Protein AF-A0A419IZ22-F1 (afdb_monomer_lite)

Radius of gyration: 56.6 Å; chains: 1; bounding box: 115×15×149 Å

Foldseek 3Di:
DDQALVNLLPDDDDDDDPDDDPVVSNVVSNVVSVVSVVVVVVVVVVVVVVVVVVVVVVVVVVVVVVVVVVVVVVVVVVVVVVVVVVVVVVVVVVVVVVVVVVVVVVVVVVVVVVVVVVVVVVVVVVVVVVVVVVVVVVVVVVD

Sequence (143 aa):
MRIAPLDIQQKKFPKRFKGYDPEDVRIFLEIVSGEVEELRRENAALKEEARATGDQLKEFDGLEVALRDTVIKAQEFVETYRANVHRSAELLQKEAEARAEEMLKGLQHKVVEIHREITELKGIRKHFKDEMTSLIESSLEKV

Secondary structure (DSSP, 8-state):
----HHHHHT------TTPPPHHHHHHHHHHHHHHHHHHHHHHHHHHHHHHHHHHHHHHHHHHHHHHHHHHHHHHHHHHHHHHHHHHHHHHHHHHHHHHHHHHHHHHHHHHHHHHHHHHHHHHHHHHHHHHHHHHHHHHHTT-

pLDDT: mean 93.5, std 8.19, range [46.16, 98.31]

Structure (mmCIF, N/CA/C/O backbone):
data_AF-A0A419IZ22-F1
#
_entry.id   AF-A0A419IZ22-F1
#
loop_
_atom_site.group_PDB
_atom_site.id
_atom_site.type_symbol
_atom_site.label_atom_id
_atom_site.label_alt_id
_atom_site.label_comp_id
_atom_site.label_asym_id
_atom_site.label_entity_id
_atom_site.label_seq_id
_atom_site.pdbx_PDB_ins_code
_atom_site.Cartn_x
_atom_site.Cartn_y
_atom_site.Cartn_z
_atom_site.occupancy
_atom_site.B_iso_or_equiv
_atom_site.auth_seq_id
_atom_site.auth_comp_id
_atom_site.auth_asym_id
_atom_site.auth_atom_id
_atom_site.pdbx_PDB_model_num
ATOM 1 N N . MET A 1 1 ? 35.721 3.255 -39.845 1.00 46.97 1 MET A N 1
ATOM 2 C CA . MET A 1 1 ? 35.686 4.206 -40.980 1.00 46.97 1 MET A CA 1
ATOM 3 C C . MET A 1 1 ? 34.289 4.180 -41.574 1.00 46.97 1 MET A C 1
ATOM 5 O O . MET A 1 1 ? 33.844 3.102 -41.937 1.00 46.97 1 MET A O 1
ATOM 9 N N . ARG A 1 2 ? 33.569 5.308 -41.611 1.00 64.62 2 ARG A N 1
ATOM 10 C CA . ARG A 1 2 ? 32.269 5.389 -42.295 1.00 64.62 2 ARG A CA 1
ATOM 11 C C . ARG A 1 2 ? 32.518 5.959 -43.683 1.00 64.62 2 ARG A C 1
ATOM 13 O O . ARG A 1 2 ? 32.739 7.154 -43.798 1.00 64.62 2 ARG A O 1
ATOM 20 N N . ILE A 1 3 ? 32.532 5.096 -44.688 1.00 79.19 3 ILE A N 1
ATOM 21 C CA . ILE A 1 3 ? 32.509 5.522 -46.086 1.00 79.19 3 ILE A CA 1
ATOM 22 C C . ILE A 1 3 ? 31.058 5.920 -46.380 1.00 79.19 3 ILE A C 1
ATOM 24 O O . ILE A 1 3 ? 30.139 5.150 -46.081 1.00 79.19 3 ILE A O 1
ATOM 28 N N . ALA A 1 4 ? 30.823 7.143 -46.846 1.00 86.69 4 ALA A N 1
ATOM 29 C CA . ALA A 1 4 ? 29.502 7.544 -47.308 1.00 86.69 4 ALA A CA 1
ATOM 30 C C . ALA A 1 4 ? 29.232 6.932 -48.693 1.00 86.69 4 ALA A C 1
ATOM 32 O O . ALA A 1 4 ? 30.169 6.772 -49.474 1.00 86.69 4 ALA A O 1
ATOM 33 N N . PRO A 1 5 ? 27.973 6.641 -49.049 1.00 89.12 5 PRO A N 1
ATOM 34 C CA . PRO A 1 5 ? 27.606 6.224 -50.406 1.00 89.12 5 PRO A CA 1
ATOM 35 C C . PRO A 1 5 ? 28.178 7.140 -51.495 1.00 89.12 5 PRO A C 1
ATOM 37 O O . PRO A 1 5 ? 28.676 6.665 -52.519 1.00 89.12 5 PRO A O 1
ATOM 40 N N . LEU A 1 6 ? 28.221 8.446 -51.223 1.00 87.62 6 LEU A N 1
ATOM 41 C CA . LEU A 1 6 ? 28.839 9.439 -52.099 1.00 87.62 6 LEU A CA 1
ATOM 42 C C . LEU A 1 6 ? 30.358 9.241 -52.258 1.00 87.62 6 LEU A C 1
ATOM 44 O O . LEU A 1 6 ? 30.886 9.391 -53.358 1.00 87.62 6 LEU A O 1
ATOM 48 N N . ASP A 1 7 ? 31.057 8.846 -51.192 1.00 89.69 7 ASP A N 1
ATOM 49 C CA . ASP A 1 7 ? 32.496 8.556 -51.234 1.00 89.69 7 ASP A CA 1
ATOM 50 C C . ASP A 1 7 ? 32.795 7.305 -52.080 1.00 89.69 7 ASP A C 1
ATOM 52 O O . ASP A 1 7 ? 33.865 7.212 -52.685 1.00 89.69 7 ASP A O 1
ATOM 56 N N . ILE A 1 8 ? 31.857 6.347 -52.130 1.00 89.62 8 ILE A N 1
ATOM 57 C CA . ILE A 1 8 ? 31.947 5.136 -52.964 1.00 89.62 8 ILE A CA 1
ATOM 58 C C . ILE A 1 8 ? 31.802 5.514 -54.440 1.00 89.62 8 ILE A C 1
ATOM 60 O O . ILE A 1 8 ? 32.649 5.137 -55.248 1.00 89.62 8 ILE A O 1
ATOM 64 N N . GLN A 1 9 ? 30.795 6.325 -54.781 1.00 86.56 9 GLN A N 1
ATOM 65 C CA . GLN A 1 9 ? 30.564 6.783 -56.157 1.00 86.56 9 GLN A CA 1
ATOM 66 C C . GLN A 1 9 ? 31.700 7.663 -56.689 1.00 86.56 9 GLN A C 1
ATOM 68 O O . GLN A 1 9 ? 32.088 7.557 -57.850 1.00 86.56 9 GLN A O 1
ATOM 73 N N . GLN A 1 10 ? 32.268 8.528 -55.847 1.00 87.81 10 GLN A N 1
ATOM 74 C CA . GLN A 1 10 ? 33.341 9.442 -56.252 1.00 87.81 10 GLN A CA 1
ATOM 75 C C . GLN A 1 10 ? 34.735 8.796 -56.224 1.00 87.81 10 GLN A C 1
ATOM 77 O O . GLN A 1 10 ? 35.738 9.456 -56.533 1.00 87.81 10 GLN A O 1
ATOM 82 N N . LYS A 1 11 ? 34.839 7.510 -55.861 1.00 89.19 11 LYS A N 1
ATOM 83 C CA . LYS A 1 11 ? 36.124 6.829 -55.718 1.00 89.19 11 LYS A CA 1
ATOM 84 C C . LYS A 1 11 ? 36.817 6.669 -57.071 1.00 89.19 11 LYS A C 1
ATOM 86 O O . LYS A 1 11 ? 36.395 5.906 -57.933 1.00 89.19 11 LYS A O 1
ATOM 91 N N . LYS A 1 12 ? 37.960 7.340 -57.229 1.00 86.88 12 LYS A N 1
ATOM 92 C CA . LYS A 1 12 ? 38.838 7.180 -58.397 1.00 86.88 12 LYS A CA 1
ATOM 93 C C . LYS A 1 12 ? 39.908 6.127 -58.134 1.00 86.88 12 LYS A C 1
ATOM 95 O O . LYS A 1 12 ? 40.590 6.169 -57.107 1.00 86.88 12 LYS A O 1
ATOM 100 N N . PHE A 1 13 ? 40.090 5.225 -59.095 1.00 89.19 13 PHE A N 1
ATOM 101 C CA . PHE A 1 13 ? 41.134 4.204 -59.073 1.00 89.19 13 PHE A CA 1
ATOM 102 C C . PHE A 1 13 ? 42.242 4.539 -60.085 1.00 89.19 13 PHE A C 1
ATOM 104 O O . PHE A 1 13 ? 41.943 4.977 -61.200 1.00 89.19 13 PHE A O 1
ATOM 111 N N . PRO A 1 14 ? 43.527 4.360 -59.729 1.00 86.94 14 PRO A N 1
ATOM 112 C CA . PRO A 1 14 ? 44.627 4.564 -60.663 1.00 86.94 14 PRO A CA 1
ATOM 113 C C . PRO A 1 14 ? 44.611 3.488 -61.757 1.00 86.94 14 PRO A C 1
ATOM 115 O O . PRO A 1 14 ? 44.451 2.302 -61.470 1.00 86.94 14 PRO A O 1
ATO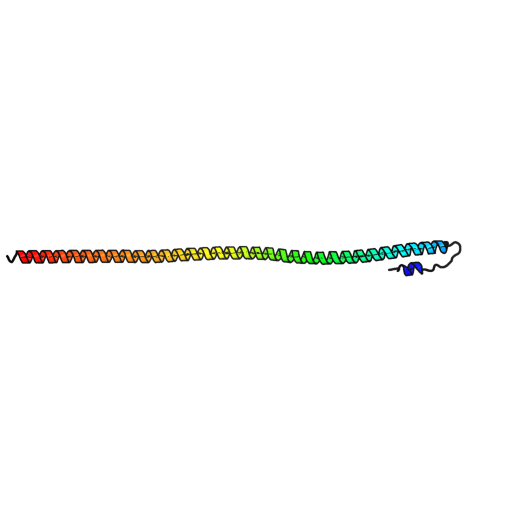M 118 N N . LYS A 1 15 ? 44.830 3.890 -63.013 1.00 85.69 15 LYS A N 1
ATOM 119 C CA . LYS A 1 15 ? 44.925 2.951 -64.140 1.00 85.69 15 LYS A CA 1
ATOM 120 C C . LYS A 1 15 ? 46.263 2.206 -64.097 1.00 85.69 15 LYS A C 1
ATOM 122 O O . LYS A 1 15 ? 47.310 2.822 -63.905 1.00 85.69 15 LYS A O 1
ATOM 127 N N . ARG A 1 16 ? 46.240 0.886 -64.293 1.00 88.12 16 ARG A N 1
ATOM 128 C CA . ARG A 1 16 ? 47.432 0.027 -64.411 1.00 88.12 16 ARG A CA 1
ATOM 129 C C . ARG A 1 16 ? 47.268 -0.932 -65.590 1.00 88.12 16 ARG A C 1
ATOM 131 O O . ARG A 1 16 ? 46.147 -1.280 -65.950 1.00 88.12 16 ARG A O 1
ATOM 138 N N . PHE A 1 17 ? 48.383 -1.341 -66.196 1.00 85.06 17 PHE A N 1
ATOM 139 C CA . PHE A 1 17 ? 48.383 -2.323 -67.285 1.00 85.06 17 PHE A CA 1
ATOM 140 C C . PHE A 1 17 ? 47.797 -3.658 -66.784 1.00 85.06 17 PHE A C 1
ATOM 142 O O . PHE A 1 17 ? 48.222 -4.137 -65.735 1.00 85.06 17 PHE A O 1
ATOM 149 N N . LYS A 1 18 ? 46.826 -4.231 -67.517 1.00 84.06 18 LYS A N 1
ATOM 150 C CA . LYS A 1 18 ? 45.992 -5.391 -67.112 1.00 84.06 18 LYS A CA 1
ATOM 151 C C . LYS A 1 18 ? 45.092 -5.167 -65.872 1.00 84.06 18 LYS A C 1
ATOM 153 O O . LYS A 1 18 ? 44.998 -6.041 -65.016 1.00 84.06 18 LYS A O 1
ATOM 158 N N . GLY A 1 19 ? 44.449 -4.003 -65.751 1.00 86.88 19 GLY A N 1
ATOM 159 C CA . GLY A 1 19 ? 43.414 -3.741 -64.734 1.00 86.88 19 GLY A CA 1
ATOM 160 C C . GLY A 1 19 ? 41.996 -4.151 -65.164 1.00 86.88 19 GLY A C 1
ATOM 161 O O . GLY A 1 19 ? 41.783 -4.503 -66.321 1.00 86.88 19 GLY A O 1
ATOM 162 N N . TYR A 1 20 ? 41.040 -4.075 -64.231 1.00 89.94 20 TYR A N 1
ATOM 163 C CA . TYR A 1 20 ? 39.605 -4.234 -64.511 1.00 89.94 20 TYR A CA 1
ATOM 164 C C . TYR A 1 20 ? 39.074 -3.125 -65.430 1.00 89.94 20 TYR A C 1
ATOM 166 O O . TYR A 1 20 ? 39.633 -2.022 -65.448 1.00 89.94 20 TYR A O 1
ATOM 174 N N . ASP A 1 21 ? 37.993 -3.414 -66.159 1.00 90.56 21 ASP A N 1
ATOM 175 C CA . ASP A 1 21 ? 37.314 -2.427 -66.999 1.00 90.56 21 ASP A CA 1
ATOM 176 C C . ASP A 1 21 ? 36.774 -1.271 -66.128 1.00 90.56 21 ASP A C 1
ATOM 178 O O . ASP A 1 21 ? 36.026 -1.515 -65.176 1.00 90.56 21 ASP A O 1
ATOM 182 N N . PRO A 1 22 ? 37.163 -0.010 -66.397 1.00 88.88 22 PRO A N 1
ATOM 183 C CA . PRO A 1 22 ? 36.661 1.144 -65.658 1.00 88.88 22 PRO A CA 1
ATOM 184 C C . PRO A 1 22 ? 35.134 1.305 -65.674 1.00 88.88 22 PRO A C 1
ATOM 186 O O . PRO A 1 22 ? 34.601 1.869 -64.719 1.00 88.88 22 PRO A O 1
ATOM 189 N N . GLU A 1 23 ? 34.444 0.853 -66.727 1.00 89.81 23 GLU A N 1
ATOM 190 C CA . GLU A 1 23 ? 32.980 0.909 -66.822 1.00 89.81 23 GLU A CA 1
ATOM 191 C C . GLU A 1 23 ? 32.326 -0.077 -65.854 1.00 89.81 23 GLU A C 1
ATOM 193 O O . GLU A 1 23 ? 31.516 0.322 -65.019 1.00 89.81 23 GLU A O 1
ATOM 198 N N . ASP A 1 24 ? 32.751 -1.341 -65.893 1.00 91.94 24 ASP A N 1
ATOM 199 C CA . ASP A 1 24 ? 32.226 -2.390 -65.014 1.00 91.94 24 ASP A CA 1
ATOM 200 C C . ASP A 1 24 ? 32.463 -2.046 -63.538 1.00 91.94 24 ASP A C 1
ATOM 202 O O . ASP A 1 24 ? 31.587 -2.223 -62.688 1.00 91.94 24 ASP A O 1
ATOM 206 N N . VAL A 1 25 ? 33.639 -1.486 -63.226 1.00 92.69 25 VAL A N 1
ATOM 207 C CA . VAL A 1 25 ? 33.957 -1.004 -61.876 1.00 92.69 25 VAL A CA 1
ATOM 208 C C . VAL A 1 25 ? 33.024 0.138 -61.468 1.00 92.69 25 VAL A C 1
ATOM 210 O O . VAL A 1 25 ? 32.575 0.161 -60.325 1.00 92.69 25 VAL A O 1
ATOM 213 N N . ARG A 1 26 ? 32.703 1.076 -62.367 1.00 90.19 26 ARG A N 1
ATOM 214 C CA . ARG A 1 26 ? 31.780 2.181 -62.069 1.00 90.19 26 ARG A CA 1
ATOM 215 C C . ARG A 1 26 ? 30.363 1.682 -61.790 1.00 90.19 26 ARG A C 1
ATOM 217 O O . ARG A 1 26 ? 29.795 2.083 -60.778 1.00 90.19 26 ARG A O 1
ATOM 224 N N . ILE A 1 27 ? 29.836 0.779 -62.617 1.00 93.88 27 ILE A N 1
ATOM 225 C CA . ILE A 1 27 ? 28.511 0.170 -62.413 1.00 93.88 27 ILE A CA 1
ATOM 226 C C . ILE A 1 27 ? 28.462 -0.550 -61.058 1.00 93.88 27 ILE A C 1
ATOM 228 O O . ILE A 1 27 ? 27.517 -0.383 -60.288 1.00 93.88 27 ILE A O 1
ATOM 232 N N . PHE A 1 28 ? 29.513 -1.300 -60.714 1.00 94.12 28 PHE A N 1
ATOM 233 C CA . PHE A 1 28 ? 29.595 -1.968 -59.417 1.00 94.12 28 PHE A CA 1
ATOM 234 C C . PHE A 1 28 ? 29.616 -0.976 -58.242 1.00 94.12 28 PHE A C 1
ATOM 236 O O . PHE A 1 28 ? 28.934 -1.198 -57.244 1.00 94.12 28 PHE A O 1
ATOM 243 N N . LEU A 1 29 ? 30.349 0.140 -58.348 1.00 93.56 29 LEU A N 1
ATOM 244 C CA . LEU A 1 29 ? 30.368 1.180 -57.310 1.00 93.56 29 LEU A CA 1
ATOM 245 C C . LEU A 1 29 ? 29.007 1.864 -57.134 1.00 93.56 29 LEU A C 1
ATOM 247 O O . LEU A 1 29 ? 28.672 2.229 -56.009 1.00 93.56 29 LEU A O 1
ATOM 251 N N . GLU A 1 30 ? 28.224 2.033 -58.202 1.00 93.19 30 GLU A N 1
ATOM 252 C CA . GLU A 1 30 ? 26.857 2.562 -58.118 1.00 93.19 30 GLU A CA 1
ATOM 253 C C . GLU A 1 30 ? 25.934 1.613 -57.348 1.00 93.19 30 GLU A C 1
ATOM 255 O O . GLU A 1 30 ? 25.262 2.052 -56.414 1.00 93.19 30 GLU A O 1
ATOM 260 N N . ILE A 1 31 ? 25.971 0.314 -57.666 1.00 94.88 31 ILE A N 1
ATOM 261 C CA . ILE A 1 31 ? 25.195 -0.717 -56.958 1.00 94.88 31 ILE A CA 1
ATOM 262 C C . ILE A 1 31 ? 25.588 -0.752 -55.477 1.00 94.88 31 ILE A C 1
ATOM 264 O O . ILE A 1 31 ? 24.737 -0.632 -54.601 1.00 94.88 31 ILE A O 1
ATOM 268 N N . VAL A 1 32 ? 26.889 -0.848 -55.184 1.00 94.69 32 VAL A N 1
ATOM 269 C CA . VAL A 1 32 ? 27.401 -0.904 -53.805 1.00 94.69 32 VAL A CA 1
ATOM 270 C C . VAL A 1 32 ? 27.057 0.368 -53.030 1.00 94.69 32 VAL A C 1
ATOM 272 O O . VAL A 1 32 ? 26.754 0.303 -51.843 1.00 94.69 32 VAL A O 1
ATOM 275 N N . SER A 1 33 ? 27.095 1.534 -53.677 1.00 93.88 33 SER A N 1
ATOM 276 C CA . SER A 1 33 ? 26.680 2.795 -53.062 1.00 93.88 33 SER A CA 1
ATOM 277 C C . SER A 1 33 ? 25.200 2.776 -52.670 1.00 93.88 33 SER A C 1
ATOM 279 O O . SER A 1 33 ? 24.879 3.147 -51.540 1.00 93.88 33 SER A O 1
ATOM 281 N N . GLY A 1 34 ? 24.325 2.280 -53.553 1.00 94.62 34 GLY A N 1
ATOM 282 C CA . GLY A 1 34 ? 22.898 2.101 -53.272 1.00 94.62 34 GLY A CA 1
ATOM 283 C C . GLY A 1 34 ? 22.644 1.170 -52.085 1.00 94.62 34 GLY A C 1
ATOM 284 O O . GLY A 1 34 ? 21.957 1.555 -51.143 1.00 94.62 34 GLY A O 1
ATOM 285 N N . GLU A 1 35 ? 23.286 0.001 -52.072 1.00 95.12 35 GLU A N 1
ATOM 286 C CA . GLU A 1 35 ? 23.185 -0.960 -50.963 1.00 95.12 35 GLU A CA 1
ATOM 287 C C . GLU A 1 35 ? 23.663 -0.360 -49.631 1.00 95.12 35 GLU A C 1
ATOM 289 O O . GLU A 1 35 ? 23.051 -0.559 -48.583 1.00 95.12 35 GLU A O 1
ATOM 294 N N . VAL A 1 36 ? 24.750 0.422 -49.646 1.00 94.50 36 VAL A N 1
ATOM 295 C CA . VAL A 1 36 ? 25.252 1.084 -48.432 1.00 94.50 36 VAL A CA 1
ATOM 296 C C . VAL A 1 36 ? 24.303 2.186 -47.955 1.00 94.50 36 VAL A C 1
ATOM 298 O O . VAL A 1 36 ? 24.199 2.392 -46.745 1.00 94.50 36 VAL A O 1
ATOM 301 N N . GLU A 1 37 ? 23.615 2.898 -48.848 1.00 93.62 37 GLU A N 1
ATOM 302 C CA . GLU A 1 37 ? 22.603 3.889 -48.457 1.00 93.62 37 GLU A CA 1
ATOM 303 C C . GLU A 1 37 ? 21.388 3.218 -47.801 1.00 93.62 37 GLU A C 1
ATOM 305 O O . GLU A 1 37 ? 20.992 3.630 -46.707 1.00 93.62 37 GLU A O 1
ATOM 310 N N . GLU A 1 38 ? 20.858 2.146 -48.395 1.00 95.50 38 GLU A N 1
ATOM 311 C CA . GLU A 1 38 ? 19.746 1.377 -47.818 1.00 95.50 38 GLU A CA 1
ATOM 312 C C . GLU A 1 38 ? 20.118 0.793 -46.448 1.00 95.50 38 GLU A C 1
ATOM 314 O O . GLU A 1 38 ? 19.441 1.066 -45.455 1.00 95.50 38 GLU A O 1
ATOM 319 N N . LEU A 1 39 ? 21.276 0.132 -46.326 1.00 95.25 39 LEU A N 1
ATOM 320 C CA . LEU A 1 39 ? 21.759 -0.384 -45.038 1.00 95.25 39 LEU A CA 1
ATOM 321 C C . LEU A 1 39 ? 21.905 0.714 -43.978 1.00 95.25 39 LEU A C 1
ATOM 323 O O . LEU A 1 39 ? 21.682 0.482 -42.787 1.00 95.25 39 LEU A O 1
ATOM 327 N N . ARG A 1 40 ? 22.306 1.927 -44.374 1.00 93.25 40 ARG A N 1
ATOM 328 C CA . ARG A 1 40 ? 22.409 3.058 -43.442 1.00 93.25 40 ARG A CA 1
ATOM 329 C C . ARG A 1 40 ? 21.041 3.562 -43.007 1.00 93.25 40 ARG A C 1
ATOM 331 O O . ARG A 1 40 ? 20.901 3.905 -41.831 1.00 93.25 40 ARG A O 1
ATOM 338 N N . ARG A 1 41 ? 20.065 3.600 -43.914 1.00 94.88 41 ARG A N 1
ATOM 339 C CA . ARG A 1 41 ? 18.678 3.962 -43.609 1.00 94.88 41 ARG A CA 1
ATOM 340 C C . ARG A 1 41 ? 18.048 2.948 -42.660 1.00 94.88 41 ARG A C 1
ATOM 342 O O . ARG A 1 41 ? 17.537 3.350 -41.618 1.00 94.88 41 ARG A O 1
ATOM 349 N N . GLU A 1 42 ? 18.166 1.657 -42.954 1.00 96.88 42 GLU A N 1
ATOM 350 C CA . GLU A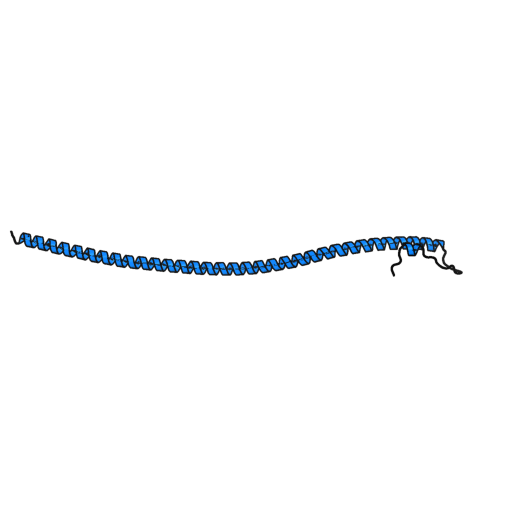 1 42 ? 17.690 0.583 -42.077 1.00 96.88 42 GLU A CA 1
ATOM 351 C C . GLU A 1 42 ? 18.360 0.643 -40.702 1.00 96.88 42 GLU A C 1
ATOM 353 O O . GLU A 1 42 ? 17.692 0.585 -39.673 1.00 96.88 42 GLU A O 1
ATOM 358 N N . ASN A 1 43 ? 19.681 0.847 -40.649 1.00 96.12 43 ASN A N 1
ATOM 359 C CA . ASN A 1 43 ? 20.393 0.958 -39.378 1.00 96.12 43 ASN A CA 1
ATOM 360 C C . ASN A 1 43 ? 19.938 2.165 -38.547 1.00 96.12 43 ASN A C 1
ATOM 362 O O . ASN A 1 43 ? 19.930 2.089 -37.318 1.00 96.12 43 ASN A O 1
ATOM 366 N N . ALA A 1 44 ? 19.599 3.282 -39.196 1.00 95.94 44 ALA A N 1
ATOM 367 C CA . ALA A 1 44 ? 19.050 4.449 -38.517 1.00 95.94 44 ALA A CA 1
ATOM 368 C C . ALA A 1 44 ? 17.649 4.155 -37.962 1.00 95.94 44 ALA A C 1
ATOM 370 O O . ALA A 1 44 ? 17.416 4.417 -36.783 1.00 95.94 44 ALA A O 1
ATOM 371 N N . ALA A 1 45 ? 16.773 3.541 -38.762 1.00 97.31 45 ALA A N 1
ATOM 372 C CA . ALA A 1 45 ? 15.429 3.147 -38.340 1.00 97.31 45 ALA A CA 1
ATOM 373 C C . ALA A 1 45 ? 15.464 2.164 -37.157 1.00 97.31 45 ALA A C 1
ATOM 375 O O . ALA A 1 45 ? 14.850 2.421 -36.125 1.00 97.31 45 ALA A O 1
ATOM 376 N N . LEU A 1 46 ? 16.276 1.105 -37.246 1.00 97.62 46 LEU A N 1
ATOM 377 C CA . LEU A 1 46 ? 16.448 0.120 -36.171 1.00 97.62 46 LEU A CA 1
ATOM 378 C C . LEU A 1 46 ? 17.003 0.743 -34.885 1.00 97.62 46 LEU A C 1
ATOM 380 O O . LEU A 1 46 ? 16.661 0.318 -33.785 1.00 97.62 46 LEU A O 1
ATOM 384 N N . LYS A 1 47 ? 17.874 1.753 -34.994 1.00 97.56 47 LYS A N 1
ATOM 385 C CA . LYS A 1 47 ? 18.391 2.474 -33.821 1.00 97.56 47 LYS A CA 1
ATOM 386 C C . LYS A 1 47 ? 17.339 3.347 -33.159 1.00 97.56 47 LYS A C 1
ATOM 388 O O . LYS A 1 47 ? 17.349 3.445 -31.933 1.00 97.56 47 LYS A O 1
ATOM 393 N N . GLU A 1 48 ? 16.479 3.995 -33.939 1.00 97.88 48 GLU A N 1
ATOM 394 C CA . GLU A 1 48 ? 15.357 4.751 -33.385 1.00 97.88 48 GLU A CA 1
ATOM 395 C C . GLU A 1 48 ? 14.355 3.827 -32.699 1.00 97.88 48 GLU A C 1
ATOM 397 O O . GLU A 1 48 ? 13.975 4.097 -31.562 1.00 97.88 48 GLU A O 1
ATOM 402 N N . GLU A 1 49 ? 14.009 2.702 -33.325 1.00 97.75 49 GLU A N 1
ATOM 403 C CA . GLU A 1 49 ? 13.126 1.695 -32.734 1.00 97.75 49 GLU A CA 1
ATOM 404 C C . GLU A 1 49 ? 13.713 1.131 -31.435 1.00 97.75 49 GLU A C 1
ATOM 406 O O . GLU A 1 49 ? 13.063 1.178 -30.394 1.00 97.75 49 GLU A O 1
ATOM 411 N N . ALA A 1 50 ? 14.981 0.706 -31.447 1.00 98.00 50 ALA A N 1
ATOM 412 C CA . ALA A 1 50 ? 15.651 0.197 -30.252 1.00 98.00 50 ALA A CA 1
ATOM 413 C C . ALA A 1 50 ? 15.685 1.229 -29.115 1.00 98.00 50 ALA A C 1
ATOM 415 O O . ALA A 1 50 ? 15.555 0.873 -27.942 1.00 98.00 50 ALA A O 1
ATOM 416 N N . ARG A 1 51 ? 15.846 2.516 -29.449 1.00 98.00 51 ARG A N 1
ATOM 417 C CA . ARG A 1 51 ? 15.778 3.597 -28.466 1.00 98.00 51 ARG A CA 1
ATOM 418 C C . ARG A 1 51 ? 14.363 3.753 -27.911 1.00 98.00 51 ARG A C 1
ATOM 420 O O . ARG A 1 51 ? 14.217 3.809 -26.695 1.00 98.00 51 ARG A O 1
ATOM 427 N N . ALA A 1 52 ? 13.348 3.782 -28.771 1.00 97.50 52 ALA A N 1
ATOM 428 C CA . ALA A 1 52 ? 11.952 3.910 -28.363 1.00 97.50 52 ALA A CA 1
ATOM 429 C C . ALA A 1 52 ? 11.517 2.746 -27.458 1.00 97.50 52 ALA A C 1
ATOM 431 O O . ALA A 1 52 ? 10.980 2.976 -26.377 1.00 97.50 52 ALA A O 1
ATOM 432 N N . THR A 1 53 ? 11.829 1.505 -27.841 1.00 97.00 53 THR A N 1
ATOM 433 C CA . THR A 1 53 ? 11.564 0.320 -27.014 1.00 97.00 53 THR A CA 1
ATOM 434 C C . THR A 1 53 ? 12.338 0.368 -25.698 1.00 97.00 53 THR A C 1
ATOM 436 O O . THR A 1 53 ? 11.792 0.032 -24.651 1.00 97.00 53 THR A O 1
ATOM 439 N N . GLY A 1 54 ? 13.596 0.819 -25.720 1.00 97.75 54 GLY A N 1
ATOM 440 C CA . GLY A 1 54 ? 14.400 0.981 -24.508 1.00 97.75 54 GLY A CA 1
ATOM 441 C C . GLY A 1 54 ? 13.831 2.019 -23.536 1.00 97.75 54 GLY A C 1
ATOM 442 O O . GLY A 1 54 ? 13.901 1.821 -22.324 1.00 97.75 54 GLY A O 1
ATOM 443 N N . ASP A 1 55 ? 13.250 3.103 -24.046 1.00 97.50 55 ASP A N 1
ATOM 444 C CA . ASP A 1 55 ? 12.603 4.124 -23.220 1.00 97.50 55 ASP A CA 1
ATOM 445 C C . ASP A 1 55 ? 11.266 3.618 -22.644 1.00 97.50 55 ASP A C 1
ATOM 447 O O . ASP A 1 55 ? 11.008 3.823 -21.458 1.00 97.50 55 ASP A O 1
ATOM 451 N N . GLN A 1 56 ? 10.478 2.856 -23.414 1.00 97.31 56 GLN A N 1
ATOM 452 C CA . GLN A 1 56 ? 9.277 2.174 -22.905 1.00 97.31 56 GLN A CA 1
ATOM 453 C C . GLN A 1 56 ? 9.605 1.161 -21.803 1.00 97.31 56 GLN 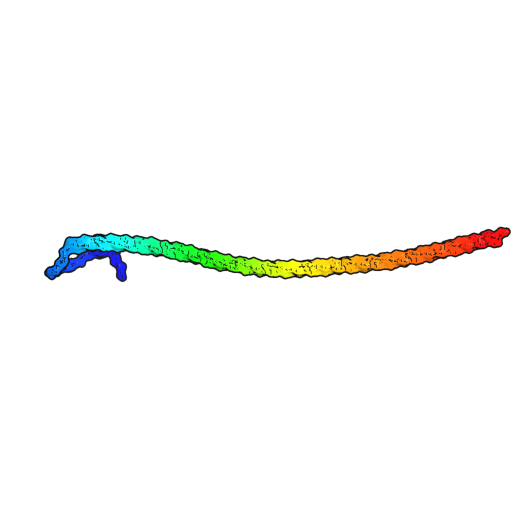A C 1
ATOM 455 O O . GLN A 1 56 ? 8.898 1.082 -20.802 1.00 97.31 56 GLN A O 1
ATOM 460 N N . LEU A 1 57 ? 10.690 0.395 -21.956 1.00 97.44 57 LEU A N 1
ATOM 461 C CA . LEU A 1 57 ? 11.090 -0.598 -20.959 1.00 97.44 57 LEU A CA 1
ATOM 462 C C . LEU A 1 57 ? 11.409 0.060 -19.609 1.00 97.44 57 LEU A C 1
ATOM 464 O O . LEU A 1 57 ? 10.967 -0.417 -18.572 1.00 97.44 57 LEU A O 1
ATOM 468 N N . LYS A 1 58 ? 12.093 1.211 -19.627 1.00 97.00 58 LYS A N 1
ATOM 469 C CA . LYS A 1 58 ? 12.370 1.992 -18.410 1.00 97.00 58 LYS A CA 1
ATOM 470 C C . LYS A 1 58 ? 11.103 2.523 -17.746 1.00 97.00 58 LYS A C 1
ATOM 472 O O . LYS A 1 58 ? 11.057 2.626 -16.523 1.00 97.00 58 LYS A O 1
ATOM 477 N N . GLU A 1 59 ? 10.097 2.898 -18.534 1.00 97.00 59 GLU A N 1
ATOM 478 C CA . GLU A 1 59 ? 8.796 3.307 -17.999 1.00 97.00 59 GLU A CA 1
ATOM 479 C C . GLU A 1 59 ? 8.113 2.134 -17.284 1.00 97.00 59 GLU A C 1
ATOM 481 O O . GLU A 1 59 ? 7.637 2.297 -16.159 1.00 97.00 59 GLU A O 1
ATOM 486 N N . PHE A 1 60 ? 8.140 0.939 -17.886 1.00 97.00 60 PHE A N 1
ATOM 487 C CA . PHE A 1 60 ? 7.624 -0.277 -17.256 1.00 97.00 60 PHE A CA 1
ATOM 488 C C . PHE A 1 60 ? 8.390 -0.657 -15.986 1.00 97.00 60 PHE A C 1
ATOM 490 O O . PHE A 1 60 ? 7.746 -0.960 -14.985 1.00 97.00 60 PHE A O 1
ATOM 497 N N . ASP A 1 61 ? 9.722 -0.565 -15.980 1.00 96.62 61 ASP A N 1
ATOM 498 C CA . ASP A 1 61 ? 10.533 -0.804 -14.779 1.00 96.62 61 ASP A CA 1
ATOM 499 C C . ASP A 1 61 ? 10.137 0.164 -13.647 1.00 96.62 61 ASP A C 1
ATOM 501 O O . ASP A 1 61 ? 9.980 -0.230 -12.489 1.00 96.62 61 ASP A O 1
ATOM 505 N N . GLY A 1 62 ? 9.919 1.444 -13.974 1.00 96.50 62 GLY A N 1
ATOM 506 C CA . GLY A 1 62 ? 9.446 2.444 -13.014 1.00 96.50 62 GLY A CA 1
ATOM 507 C C . GLY A 1 62 ? 8.048 2.133 -12.473 1.00 96.50 62 GLY A C 1
ATOM 508 O O . GLY A 1 62 ? 7.801 2.261 -11.269 1.00 96.50 62 GLY A O 1
ATOM 509 N N . LEU A 1 63 ? 7.142 1.685 -13.344 1.00 97.31 63 LEU A N 1
ATOM 510 C CA . LEU A 1 63 ? 5.797 1.263 -12.962 1.00 97.31 63 LEU A CA 1
ATOM 511 C C . LEU A 1 63 ? 5.826 0.018 -12.066 1.00 97.31 63 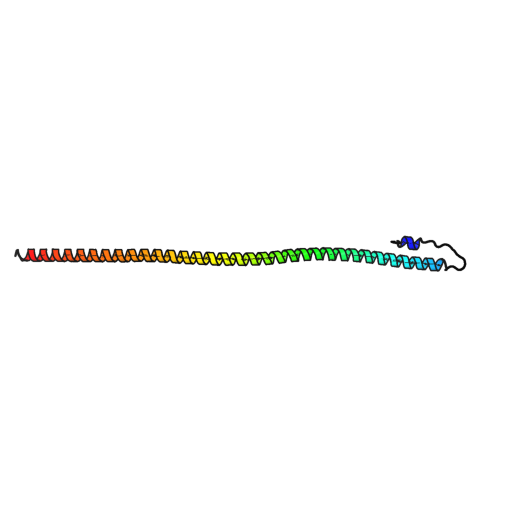LEU A C 1
ATOM 513 O O . LEU A 1 63 ? 5.079 -0.042 -11.089 1.00 97.31 63 LEU A O 1
ATOM 517 N N . GLU A 1 64 ? 6.694 -0.950 -12.357 1.00 97.19 64 GLU A N 1
ATOM 518 C CA . GLU A 1 64 ? 6.859 -2.161 -11.552 1.00 97.19 64 GLU A CA 1
ATOM 519 C C . GLU A 1 64 ? 7.318 -1.822 -10.129 1.00 97.19 64 GLU A C 1
ATOM 521 O O . GLU A 1 64 ? 6.734 -2.310 -9.156 1.00 97.19 64 GLU A O 1
ATOM 526 N N . VAL A 1 65 ? 8.304 -0.929 -9.990 1.00 97.38 65 VAL A N 1
ATOM 527 C CA . VAL A 1 65 ? 8.773 -0.452 -8.679 1.00 97.38 65 VAL A CA 1
ATOM 528 C C . VAL A 1 65 ? 7.643 0.237 -7.916 1.00 97.38 65 VAL A C 1
ATOM 530 O O . VAL A 1 65 ? 7.387 -0.098 -6.759 1.00 97.38 65 VAL A O 1
ATOM 533 N N . ALA A 1 66 ? 6.914 1.148 -8.565 1.00 96.94 66 ALA A N 1
ATOM 534 C CA . ALA A 1 66 ? 5.800 1.850 -7.932 1.00 96.94 66 ALA A CA 1
ATOM 535 C C . ALA A 1 66 ? 4.675 0.891 -7.496 1.00 96.94 66 ALA A C 1
ATOM 537 O O . ALA A 1 66 ? 4.090 1.053 -6.418 1.00 96.94 66 ALA A O 1
ATOM 538 N N . LEU A 1 67 ? 4.379 -0.128 -8.308 1.00 97.25 67 LEU A N 1
ATOM 539 C CA . LEU A 1 67 ? 3.379 -1.144 -7.994 1.00 97.25 67 LEU A CA 1
ATOM 540 C C . LEU A 1 67 ? 3.816 -1.992 -6.797 1.00 97.25 67 LEU A C 1
ATOM 542 O O . LEU A 1 67 ? 3.030 -2.195 -5.871 1.00 97.25 67 LEU A O 1
ATOM 546 N N . ARG A 1 68 ? 5.074 -2.440 -6.779 1.00 96.94 68 ARG A N 1
ATOM 547 C CA . ARG A 1 68 ? 5.647 -3.204 -5.667 1.00 96.94 68 ARG A CA 1
ATOM 548 C C . ARG A 1 68 ? 5.596 -2.415 -4.360 1.00 96.94 68 ARG A C 1
ATOM 550 O O . ARG A 1 68 ? 5.136 -2.950 -3.352 1.00 96.94 68 ARG A O 1
ATOM 557 N N . ASP A 1 69 ? 5.990 -1.146 -4.387 1.00 97.44 69 ASP A N 1
ATOM 558 C CA . ASP A 1 69 ? 5.918 -0.261 -3.220 1.00 97.44 69 ASP A CA 1
ATOM 559 C C . ASP A 1 69 ? 4.477 -0.075 -2.736 1.00 97.44 69 ASP A C 1
ATOM 561 O O . ASP A 1 69 ? 4.208 -0.069 -1.533 1.00 97.44 69 ASP A O 1
ATOM 565 N N . THR A 1 70 ? 3.529 0.048 -3.666 1.00 97.44 70 THR A N 1
ATOM 566 C CA . THR A 1 70 ? 2.104 0.177 -3.341 1.00 97.44 70 THR A CA 1
ATOM 567 C C . THR A 1 70 ? 1.567 -1.084 -2.668 1.00 97.44 70 THR A C 1
ATOM 569 O O . THR A 1 70 ? 0.840 -0.981 -1.681 1.00 97.44 70 THR A O 1
ATOM 572 N N . VAL A 1 71 ? 1.951 -2.271 -3.146 1.00 97.25 71 VAL A N 1
ATOM 573 C CA . VAL A 1 71 ? 1.561 -3.552 -2.533 1.00 97.25 71 VAL A CA 1
ATOM 574 C C . VAL A 1 71 ? 2.108 -3.670 -1.111 1.00 97.25 71 VAL A C 1
ATOM 576 O O . VAL A 1 71 ? 1.358 -4.037 -0.207 1.00 97.25 71 VAL A O 1
ATOM 579 N N . ILE A 1 72 ? 3.376 -3.316 -0.890 1.00 97.31 72 ILE A N 1
ATOM 580 C CA . ILE A 1 72 ? 3.993 -3.344 0.445 1.00 97.31 72 ILE A CA 1
ATOM 581 C C . ILE A 1 72 ? 3.256 -2.389 1.391 1.00 97.31 72 ILE A C 1
ATOM 583 O O . ILE A 1 72 ? 2.820 -2.797 2.465 1.00 97.31 72 ILE A O 1
ATOM 587 N N . LYS A 1 73 ? 3.018 -1.143 0.964 1.00 97.31 73 LYS A N 1
ATOM 588 C CA . LYS A 1 73 ? 2.267 -0.160 1.762 1.00 97.31 73 LYS A CA 1
ATOM 589 C C . LYS A 1 73 ? 0.843 -0.618 2.065 1.00 97.31 73 LYS A C 1
ATOM 591 O O . LYS A 1 73 ? 0.349 -0.394 3.166 1.00 97.31 73 LYS A O 1
ATOM 596 N N . ALA A 1 74 ? 0.173 -1.263 1.111 1.00 96.62 74 ALA A N 1
ATOM 597 C CA . ALA A 1 74 ? -1.154 -1.823 1.335 1.00 96.62 74 ALA A CA 1
ATOM 598 C C . ALA A 1 74 ? -1.127 -2.934 2.399 1.00 96.62 74 ALA A C 1
ATOM 600 O O . ALA A 1 74 ? -2.009 -2.972 3.254 1.00 96.62 74 ALA A O 1
ATOM 601 N N . GLN A 1 75 ? -0.109 -3.800 2.394 1.00 95.75 75 GLN A N 1
ATOM 602 C CA . GLN A 1 75 ? 0.069 -4.825 3.428 1.00 95.75 75 GLN A CA 1
ATOM 603 C C . GLN A 1 75 ? 0.329 -4.206 4.808 1.00 95.75 75 GLN A C 1
ATOM 605 O O . GLN A 1 75 ? -0.344 -4.569 5.771 1.00 95.75 75 GLN A O 1
ATOM 610 N N . GLU A 1 76 ? 1.229 -3.225 4.903 1.00 96.94 76 GLU A N 1
ATOM 611 C CA . GLU A 1 76 ? 1.499 -2.494 6.151 1.00 96.94 76 GLU A CA 1
ATOM 612 C C . GLU A 1 76 ? 0.247 -1.787 6.688 1.00 96.94 76 GLU A C 1
ATOM 614 O O . GLU A 1 76 ? -0.031 -1.810 7.893 1.00 96.94 76 GLU A O 1
ATOM 619 N N . PHE A 1 77 ? -0.544 -1.190 5.792 1.00 97.06 77 PHE A N 1
ATOM 620 C CA . PHE A 1 77 ? -1.812 -0.564 6.142 1.00 97.06 77 PHE A CA 1
ATOM 621 C C . PHE A 1 77 ? -2.812 -1.584 6.686 1.00 97.06 77 PHE A C 1
ATOM 623 O O . PHE A 1 77 ? -3.428 -1.329 7.719 1.00 97.06 77 PHE A O 1
ATOM 630 N N . VAL A 1 78 ? -2.957 -2.744 6.039 1.00 97.50 78 VAL A N 1
ATOM 631 C CA . VAL A 1 78 ? -3.856 -3.814 6.500 1.00 97.50 78 VAL A CA 1
ATOM 632 C C . VAL A 1 78 ? -3.450 -4.320 7.883 1.00 97.50 78 VAL A C 1
ATOM 634 O O . VAL A 1 78 ? -4.317 -4.476 8.743 1.00 97.50 78 VAL A O 1
ATOM 637 N N . GLU A 1 79 ? -2.158 -4.529 8.133 1.00 96.81 79 GLU A N 1
ATOM 638 C CA . GLU A 1 79 ? -1.670 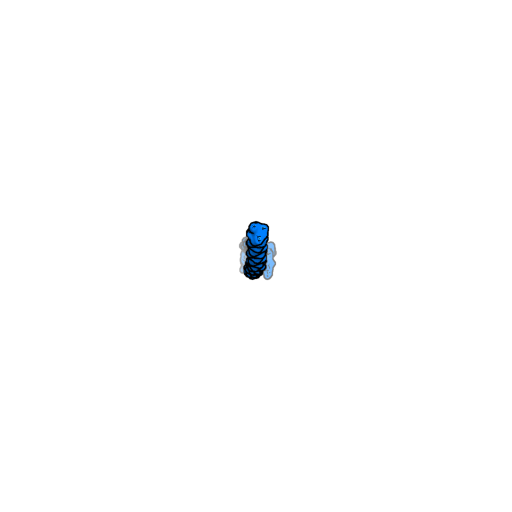-4.979 9.442 1.00 96.81 79 GLU A CA 1
ATOM 639 C C . GLU A 1 79 ? -1.893 -3.920 10.530 1.00 96.81 79 GLU A C 1
ATOM 641 O O . GLU A 1 79 ? -2.435 -4.218 11.597 1.00 96.81 79 GLU A O 1
ATOM 646 N N . THR A 1 80 ? -1.592 -2.652 10.237 1.00 97.00 80 THR A N 1
ATOM 647 C CA . THR A 1 80 ? -1.853 -1.537 11.162 1.00 97.00 80 THR A CA 1
ATOM 648 C C . THR A 1 80 ? -3.351 -1.379 11.436 1.00 97.00 80 THR A C 1
ATOM 650 O O . THR A 1 80 ? -3.770 -1.155 12.574 1.00 97.00 80 THR A O 1
ATOM 653 N N . TYR A 1 81 ? -4.182 -1.528 10.405 1.00 97.56 81 TYR A N 1
ATOM 654 C CA . TYR A 1 81 ? -5.633 -1.462 10.519 1.00 97.56 81 TYR A CA 1
ATOM 655 C C . TYR A 1 81 ? -6.178 -2.596 11.393 1.00 97.56 81 TYR A C 1
ATOM 657 O O . TYR A 1 81 ? -6.957 -2.333 12.308 1.00 97.56 81 TYR A O 1
ATOM 665 N N . ARG A 1 82 ? -5.722 -3.838 11.185 1.00 97.44 82 ARG A N 1
ATOM 666 C CA . ARG A 1 82 ? -6.086 -4.985 12.033 1.00 97.44 82 ARG A CA 1
ATOM 667 C C . ARG A 1 82 ? -5.696 -4.758 13.487 1.00 97.44 82 ARG A C 1
ATOM 669 O O . ARG A 1 82 ? -6.532 -4.950 14.367 1.00 97.44 82 ARG A O 1
ATOM 676 N N . ALA A 1 83 ? -4.470 -4.304 13.743 1.00 97.12 83 ALA A N 1
ATOM 677 C CA . ALA A 1 83 ? -4.004 -4.013 15.097 1.00 97.12 83 ALA A CA 1
ATOM 678 C C . ALA A 1 83 ? -4.874 -2.946 15.787 1.00 97.12 83 ALA A C 1
ATOM 680 O O . ALA A 1 83 ? -5.248 -3.104 16.950 1.00 97.12 83 ALA A O 1
ATOM 681 N N . ASN A 1 84 ? -5.256 -1.894 15.058 1.00 97.50 84 ASN A N 1
ATOM 682 C CA . ASN A 1 84 ? -6.156 -0.862 15.570 1.00 97.50 84 ASN A CA 1
ATOM 683 C C . ASN A 1 84 ? -7.556 -1.408 15.863 1.00 97.50 84 ASN A C 1
ATOM 685 O O . ASN A 1 84 ? -8.085 -1.141 16.937 1.00 97.50 84 ASN A O 1
ATOM 689 N N . VAL A 1 85 ? -8.140 -2.203 14.960 1.00 97.38 85 VAL A N 1
ATOM 690 C CA . VAL A 1 85 ? -9.460 -2.821 15.171 1.00 97.38 85 VAL A CA 1
ATOM 691 C C . VAL A 1 85 ? -9.453 -3.722 16.404 1.00 97.38 85 VAL A C 1
ATOM 693 O O . VAL A 1 85 ? -10.356 -3.610 17.231 1.00 97.38 85 VAL A O 1
ATOM 696 N N . HIS A 1 86 ? -8.427 -4.560 16.576 1.00 97.25 86 HIS A N 1
ATOM 697 C CA . HIS A 1 86 ? -8.288 -5.400 17.768 1.00 97.25 86 HIS A CA 1
ATOM 698 C C . HIS A 1 86 ? -8.210 -4.563 19.045 1.00 97.25 86 HIS A C 1
ATOM 700 O O . HIS A 1 86 ? -8.963 -4.803 19.986 1.00 97.25 86 HIS A O 1
ATOM 706 N N . ARG A 1 87 ? -7.374 -3.520 19.055 1.00 97.75 87 ARG A N 1
ATOM 707 C CA . ARG A 1 87 ? -7.249 -2.622 20.207 1.00 97.75 87 ARG A CA 1
ATOM 708 C C . ARG A 1 87 ? -8.555 -1.897 20.528 1.00 97.75 87 ARG A C 1
ATOM 710 O O . ARG A 1 87 ? -8.928 -1.789 21.692 1.00 97.75 87 ARG A O 1
ATOM 717 N N . SER A 1 88 ? -9.253 -1.396 19.512 1.00 97.31 88 SER A N 1
ATOM 718 C CA . SER A 1 88 ? -10.550 -0.737 19.677 1.00 97.31 88 SER A CA 1
ATOM 719 C C . SER A 1 88 ? -11.615 -1.701 20.195 1.00 97.31 88 SER A C 1
ATOM 721 O O . SER A 1 88 ? -12.401 -1.314 21.056 1.00 97.31 88 SER A O 1
ATOM 723 N N . ALA A 1 89 ? -11.623 -2.950 19.725 1.00 97.88 89 ALA A N 1
ATOM 724 C CA . ALA A 1 89 ? -12.533 -3.980 20.215 1.00 97.88 89 ALA A CA 1
ATOM 725 C C . ALA A 1 89 ? -12.265 -4.324 21.690 1.00 97.88 89 ALA A C 1
ATOM 727 O O . ALA A 1 89 ? -13.203 -4.368 22.482 1.00 97.88 89 ALA A O 1
ATOM 728 N N . GLU A 1 90 ? -10.998 -4.487 22.083 1.00 97.81 90 GLU A N 1
ATOM 729 C CA . GLU A 1 90 ? -10.616 -4.717 23.483 1.00 97.81 90 GLU A CA 1
ATOM 730 C C . GLU A 1 90 ? -11.021 -3.553 24.396 1.00 97.81 90 GLU A C 1
ATOM 732 O O . GLU A 1 90 ? -11.507 -3.769 25.506 1.00 97.81 90 GLU A O 1
ATOM 737 N N . LEU A 1 91 ? -10.831 -2.310 23.942 1.00 98.19 91 LEU A N 1
ATOM 738 C CA . LEU A 1 91 ? -11.251 -1.125 24.692 1.00 98.19 91 LEU A CA 1
ATOM 739 C C . LEU A 1 91 ? -12.770 -1.069 24.849 1.00 98.19 91 LEU A C 1
ATOM 741 O O . LEU A 1 91 ? -13.250 -0.838 25.956 1.00 98.19 91 LEU A O 1
ATOM 745 N N . LEU A 1 92 ? -13.515 -1.330 23.772 1.00 98.19 92 LEU A N 1
ATOM 746 C CA . LEU A 1 92 ? -14.975 -1.363 23.806 1.00 98.19 92 LEU A CA 1
ATOM 747 C C . LEU A 1 92 ? -15.487 -2.440 24.769 1.00 98.19 92 LEU A C 1
ATOM 749 O O . LEU A 1 92 ? -16.414 -2.184 25.534 1.00 98.19 92 LEU A O 1
ATOM 753 N N . GLN A 1 93 ? -14.869 -3.625 24.760 1.00 98.31 93 GLN A N 1
ATOM 754 C CA . GLN A 1 93 ? -15.216 -4.697 25.688 1.00 98.31 93 GLN A CA 1
ATOM 755 C C . GLN A 1 93 ? -14.975 -4.271 27.140 1.00 98.31 93 GLN A C 1
ATOM 757 O O . GLN A 1 93 ? -15.884 -4.375 27.959 1.00 98.31 93 GLN A O 1
ATOM 762 N N . LYS A 1 94 ? -13.792 -3.728 27.451 1.00 98.12 94 LYS A N 1
ATOM 763 C CA . LYS A 1 94 ? -13.471 -3.246 28.805 1.00 98.12 94 LYS A CA 1
ATOM 764 C C . LYS A 1 94 ? -14.413 -2.138 29.266 1.00 98.12 94 LYS A C 1
ATOM 766 O O . LYS A 1 94 ? -14.800 -2.102 30.430 1.00 98.12 94 LYS A O 1
ATOM 771 N N . GLU A 1 95 ? -14.791 -1.233 28.369 1.00 98.00 95 GLU A N 1
ATOM 772 C CA . GLU A 1 9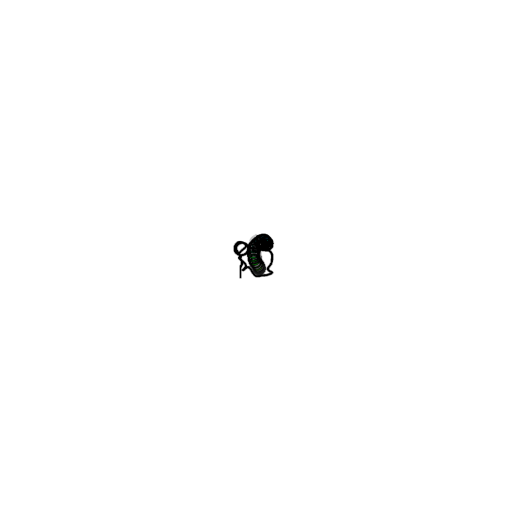5 ? -15.740 -0.168 28.681 1.00 98.00 95 GLU A CA 1
ATOM 773 C C . GLU A 1 95 ? -17.144 -0.726 28.960 1.00 98.00 95 GLU A C 1
ATOM 775 O O . GLU A 1 95 ? -17.799 -0.303 29.914 1.00 98.00 95 GLU A O 1
ATOM 780 N N . ALA A 1 96 ? -17.598 -1.703 28.171 1.00 97.94 96 ALA A N 1
ATOM 781 C CA . ALA A 1 96 ? -18.870 -2.379 28.397 1.00 97.94 96 ALA A CA 1
ATOM 782 C C . ALA A 1 96 ? -18.886 -3.140 29.734 1.00 97.94 96 ALA A C 1
ATOM 784 O O . ALA A 1 96 ? -19.861 -3.038 30.479 1.00 97.94 96 ALA A O 1
ATOM 785 N N . GLU A 1 97 ? -17.800 -3.845 30.064 1.00 98.00 97 GLU A N 1
ATOM 786 C CA . GLU A 1 97 ? -17.621 -4.540 31.344 1.00 98.00 97 GLU A CA 1
ATOM 787 C C . GLU A 1 97 ? -17.661 -3.557 32.525 1.00 98.00 97 GLU A C 1
ATOM 789 O O . GLU A 1 97 ? -18.436 -3.754 33.461 1.00 98.00 97 GLU A O 1
ATOM 794 N N . ALA A 1 98 ? -16.924 -2.444 32.448 1.00 98.12 98 ALA A N 1
ATOM 795 C CA . ALA A 1 98 ? -16.916 -1.421 33.494 1.00 98.12 98 ALA A CA 1
ATOM 796 C C . ALA A 1 98 ? -18.306 -0.794 33.717 1.00 98.12 98 ALA A C 1
ATOM 798 O O . ALA A 1 98 ? -18.747 -0.647 34.859 1.00 98.12 98 ALA A O 1
ATOM 799 N N . ARG A 1 99 ? -19.032 -0.473 32.636 1.00 98.06 99 ARG A N 1
ATOM 800 C CA . ARG A 1 99 ? -20.408 0.049 32.721 1.00 98.06 99 ARG A CA 1
ATOM 801 C C . ARG A 1 99 ? -21.371 -0.973 33.330 1.00 98.06 99 ARG A C 1
ATOM 803 O O . ARG A 1 99 ? -22.252 -0.601 34.105 1.00 98.06 99 ARG A O 1
ATOM 810 N N . ALA A 1 100 ? -21.221 -2.252 32.989 1.00 98.00 100 ALA A N 1
ATOM 811 C CA . ALA A 1 100 ? -22.039 -3.320 33.554 1.00 98.00 100 ALA A CA 1
ATOM 812 C C . ALA A 1 100 ? -21.783 -3.490 35.061 1.00 98.00 100 ALA A C 1
ATOM 814 O O . ALA A 1 100 ? -22.735 -3.606 35.835 1.00 98.00 100 ALA A O 1
ATOM 815 N N . GLU A 1 101 ? -20.522 -3.440 35.497 1.00 97.94 101 GLU A N 1
ATOM 816 C CA . GLU A 1 101 ? -20.169 -3.469 36.921 1.00 97.94 101 GLU A CA 1
ATOM 817 C C . GLU A 1 101 ? -20.735 -2.272 37.691 1.00 97.94 101 GLU A C 1
ATOM 819 O O . GLU A 1 101 ? -21.262 -2.438 38.794 1.00 97.94 101 GLU A O 1
ATOM 824 N N . GLU A 1 102 ? -20.654 -1.068 37.124 1.00 98.19 102 GLU A N 1
ATOM 825 C CA . GLU A 1 102 ? -21.232 0.137 37.725 1.00 98.19 102 GLU A CA 1
ATOM 826 C C . GLU A 1 102 ? -22.752 0.006 37.887 1.00 98.19 102 GLU A C 1
ATOM 828 O O . GLU A 1 102 ? -23.297 0.268 38.963 1.00 98.19 102 GLU A O 1
ATOM 833 N N . MET A 1 103 ? -23.435 -0.490 36.852 1.00 97.94 103 MET A N 1
ATOM 834 C CA . MET A 1 103 ? -24.872 -0.744 36.896 1.00 97.94 103 MET A CA 1
ATOM 835 C C . MET A 1 103 ? -25.237 -1.774 37.972 1.00 97.94 103 MET A C 1
ATOM 837 O O . MET A 1 103 ? -26.174 -1.554 38.742 1.00 97.94 103 MET A O 1
ATOM 841 N N . LEU A 1 104 ? -24.486 -2.876 38.071 1.00 97.69 104 LEU A N 1
ATOM 842 C CA . LEU A 1 104 ? -24.697 -3.901 39.096 1.00 97.69 104 LEU A CA 1
ATOM 843 C C . LEU A 1 104 ? -24.518 -3.343 40.509 1.00 97.69 104 LEU A C 1
ATOM 845 O O . LEU A 1 104 ? -25.347 -3.622 41.378 1.00 97.69 104 LEU A O 1
ATOM 849 N N . LYS A 1 105 ? -23.494 -2.514 40.739 1.00 97.69 105 LYS A N 1
ATOM 850 C CA . LYS A 1 105 ? -23.299 -1.827 42.026 1.00 97.69 105 LYS A CA 1
ATOM 851 C C . LYS A 1 105 ? -24.481 -0.916 42.354 1.00 97.69 105 LYS A C 1
ATOM 853 O O . LYS A 1 105 ? -24.996 -0.970 43.470 1.00 97.69 105 LYS A O 1
ATOM 858 N N . GLY A 1 106 ? -24.961 -0.135 41.385 1.00 97.56 106 GLY A N 1
ATOM 859 C CA . GLY A 1 106 ? -26.142 0.717 41.559 1.00 97.56 106 GLY A CA 1
ATOM 860 C C . GLY A 1 106 ? -27.400 -0.078 41.926 1.00 97.56 106 GLY A C 1
ATOM 861 O O . GLY A 1 106 ? -28.137 0.300 42.839 1.00 97.56 106 GLY A O 1
ATOM 862 N N . LEU A 1 107 ? -27.619 -1.225 41.276 1.00 97.31 107 LEU A N 1
ATOM 863 C CA . LEU A 1 107 ? -28.730 -2.124 41.597 1.00 97.31 107 LEU A CA 1
ATOM 864 C C . LEU A 1 107 ? -28.601 -2.724 43.000 1.00 97.31 107 LEU A C 1
ATOM 866 O O . LEU A 1 107 ? -29.583 -2.742 43.739 1.00 97.31 107 LEU A O 1
ATOM 870 N N . GLN A 1 108 ? -27.406 -3.171 43.397 1.00 97.06 108 GLN A N 1
ATOM 871 C CA . GLN A 1 108 ? -27.162 -3.696 44.744 1.00 97.06 108 GLN A CA 1
ATOM 872 C C . GLN A 1 108 ? -27.457 -2.647 45.820 1.00 97.06 108 GLN A C 1
ATOM 874 O O . GLN A 1 108 ? -28.154 -2.950 46.788 1.00 97.06 108 GLN A O 1
ATOM 879 N N . HIS A 1 109 ? -27.004 -1.406 45.622 1.00 97.44 109 HIS A N 1
ATOM 880 C CA . HIS A 1 109 ? -27.331 -0.297 46.518 1.00 97.44 109 HIS A CA 1
ATOM 881 C C . HIS A 1 109 ? -28.842 -0.098 46.651 1.00 97.44 109 HIS A C 1
ATOM 883 O O . HIS A 1 109 ? -29.355 -0.020 47.767 1.00 97.44 109 HIS A O 1
ATOM 889 N N . LYS A 1 110 ? -29.566 -0.104 45.528 1.00 97.38 110 LYS A N 1
ATOM 890 C CA . LYS A 1 110 ? -31.019 0.077 45.527 1.00 97.38 110 LYS A CA 1
ATOM 891 C C . LYS A 1 110 ? -31.762 -1.074 46.205 1.00 97.38 110 LYS A C 1
ATOM 893 O O . LYS A 1 110 ? -32.740 -0.849 46.908 1.00 97.38 110 LYS A O 1
ATOM 898 N N . VAL A 1 111 ? -31.288 -2.311 46.047 1.00 97.69 111 VAL A N 1
ATOM 899 C CA . VAL A 1 111 ? -31.852 -3.481 46.742 1.00 97.69 111 VAL A CA 1
ATOM 900 C C . VAL A 1 111 ? -31.696 -3.354 48.258 1.00 97.69 111 VAL A C 1
ATOM 902 O O . VAL A 1 111 ? -32.633 -3.680 48.991 1.00 97.69 111 VAL A O 1
ATOM 905 N N . VAL A 1 112 ? -30.536 -2.885 48.727 1.00 97.50 112 VAL A N 1
ATOM 906 C CA . VAL A 1 112 ? -30.278 -2.651 50.156 1.00 97.50 112 VAL A CA 1
ATOM 907 C C . VAL A 1 112 ? -31.166 -1.528 50.693 1.00 97.50 112 VAL A C 1
ATOM 909 O O . VAL A 1 112 ? -31.765 -1.687 51.756 1.00 97.50 112 VAL A O 1
ATOM 912 N N . GLU A 1 113 ? -31.298 -0.430 49.949 1.00 97.88 113 GLU A N 1
ATOM 913 C CA . GLU A 1 113 ? -32.172 0.696 50.295 1.00 97.88 113 GLU A CA 1
ATOM 914 C C . GLU A 1 113 ? -33.635 0.250 50.429 1.00 97.88 113 GLU A C 1
ATOM 916 O O . GLU A 1 113 ? -34.241 0.439 51.482 1.00 97.88 113 GLU A O 1
ATOM 921 N N . ILE A 1 114 ? -34.161 -0.476 49.437 1.00 97.44 114 ILE A N 1
ATOM 922 C CA . ILE A 1 114 ? -35.526 -1.021 49.469 1.00 97.44 114 ILE A CA 1
ATOM 923 C C . ILE A 1 114 ? -35.724 -1.968 50.664 1.00 97.44 114 ILE A C 1
ATOM 925 O O . ILE A 1 114 ? -36.750 -1.914 51.341 1.00 97.44 114 ILE A O 1
ATOM 929 N N . HIS A 1 115 ? -34.756 -2.841 50.969 1.00 97.19 115 HIS A N 1
ATOM 930 C CA . HIS A 1 115 ? -34.853 -3.722 52.142 1.00 97.19 115 HIS A CA 1
ATOM 931 C C . HIS A 1 115 ? -34.910 -2.942 53.456 1.00 97.19 115 HIS A C 1
ATOM 933 O O . HIS A 1 115 ? -35.645 -3.323 54.377 1.00 97.19 115 HIS A O 1
ATOM 939 N N . ARG A 1 116 ? -34.142 -1.854 53.547 1.00 97.69 116 ARG A N 1
ATOM 940 C CA . ARG A 1 116 ? -34.148 -0.965 54.704 1.00 97.69 116 ARG A CA 1
ATOM 941 C C . ARG A 1 116 ? -35.508 -0.283 54.852 1.00 97.69 116 ARG A C 1
ATOM 943 O O . ARG A 1 116 ? -36.105 -0.399 55.920 1.00 97.69 116 ARG A O 1
ATOM 950 N N . GLU A 1 117 ? -36.039 0.309 53.784 1.00 97.31 117 GLU A N 1
ATOM 951 C CA . GLU A 1 117 ? -37.371 0.933 53.768 1.00 97.31 117 GLU A CA 1
ATOM 952 C C . GLU A 1 117 ? -38.476 -0.056 54.167 1.00 97.31 117 GLU A C 1
ATOM 954 O O . GLU A 1 117 ? -39.317 0.243 55.014 1.00 97.31 117 GLU A O 1
ATOM 959 N N . ILE A 1 118 ? -38.450 -1.282 53.628 1.00 97.44 118 ILE A N 1
ATOM 960 C CA . ILE A 1 118 ? -39.405 -2.339 54.000 1.00 97.44 118 ILE A CA 1
ATOM 961 C C . ILE A 1 118 ? -39.327 -2.650 55.500 1.00 97.44 118 ILE A C 1
ATOM 963 O O . ILE A 1 118 ? -40.354 -2.897 56.140 1.00 97.44 118 ILE A O 1
ATOM 967 N N . THR A 1 119 ? -38.123 -2.677 56.069 1.00 97.44 119 THR A N 1
ATOM 968 C CA . THR A 1 119 ? -37.916 -2.970 57.493 1.00 97.44 119 THR A CA 1
ATOM 969 C C . THR A 1 119 ? -38.429 -1.830 58.371 1.00 97.44 119 THR A C 1
ATOM 971 O O . THR A 1 119 ? -39.145 -2.090 59.340 1.00 97.44 119 THR A O 1
ATOM 974 N N . GLU A 1 120 ? -38.146 -0.583 57.996 1.00 97.12 120 GLU A N 1
ATOM 975 C CA . GLU A 1 120 ? -38.671 0.616 58.658 1.00 97.12 120 GLU A CA 1
ATOM 976 C C . GLU A 1 120 ? -40.210 0.634 58.627 1.00 97.12 120 GLU A C 1
ATOM 978 O O . GLU A 1 120 ? -40.849 0.735 59.676 1.00 97.12 120 GLU A O 1
ATOM 983 N N . LEU A 1 121 ? -40.825 0.405 57.460 1.00 97.44 121 LEU A N 1
ATOM 984 C CA . LEU A 1 121 ? -42.284 0.332 57.305 1.00 97.44 121 LEU A CA 1
ATOM 985 C C . LEU A 1 121 ? -42.915 -0.786 58.146 1.00 97.44 121 LEU A C 1
ATOM 987 O O . LEU A 1 121 ? -43.974 -0.595 58.751 1.00 97.44 121 LEU A O 1
ATOM 991 N N . LYS A 1 122 ? -42.276 -1.960 58.228 1.00 97.00 122 LYS A N 1
ATOM 992 C CA . LYS A 1 122 ? -42.734 -3.051 59.106 1.00 97.00 122 LYS A CA 1
ATOM 993 C C . LYS A 1 122 ? -42.682 -2.651 60.582 1.00 97.00 122 LYS A C 1
ATOM 995 O O . LYS A 1 122 ? -43.595 -3.026 61.320 1.00 97.00 122 LYS A O 1
ATOM 1000 N N . GLY A 1 123 ? -41.652 -1.909 60.991 1.00 96.94 123 GLY A N 1
ATOM 1001 C CA . GLY A 1 123 ? -41.514 -1.356 62.338 1.00 96.94 123 GLY A CA 1
ATOM 1002 C C . GLY A 1 123 ? -42.626 -0.362 62.667 1.00 96.94 123 GLY A C 1
ATOM 1003 O O . GLY A 1 123 ? -43.327 -0.549 63.660 1.00 96.94 123 GLY A O 1
ATOM 1004 N N . ILE A 1 124 ? -42.860 0.613 61.782 1.00 96.31 124 ILE A N 1
ATOM 1005 C CA . ILE A 1 124 ? -43.944 1.603 61.907 1.00 96.31 124 ILE A CA 1
ATOM 1006 C C . ILE A 1 124 ? -45.299 0.902 62.041 1.00 96.31 124 ILE A C 1
ATOM 1008 O O . ILE A 1 124 ? -46.064 1.187 62.959 1.00 96.31 124 ILE A O 1
ATOM 1012 N N . ARG A 1 125 ? -45.582 -0.077 61.172 1.00 96.94 125 ARG A N 1
ATOM 1013 C CA . ARG A 1 125 ? -46.831 -0.850 61.223 1.00 96.94 125 ARG A CA 1
ATOM 1014 C C . ARG A 1 125 ? -47.012 -1.576 62.557 1.00 96.94 125 ARG A C 1
ATOM 1016 O O . ARG A 1 125 ? -48.131 -1.647 63.056 1.00 96.94 125 ARG A O 1
ATOM 1023 N N . LYS A 1 126 ? -45.940 -2.158 63.108 1.00 96.31 126 LYS A N 1
ATOM 1024 C CA . LYS A 1 126 ? -45.993 -2.847 64.404 1.00 96.31 126 LYS A CA 1
ATOM 1025 C C . LYS A 1 126 ? -46.295 -1.855 65.529 1.00 96.31 126 LYS A C 1
ATOM 1027 O O . LYS A 1 126 ? -47.238 -2.088 66.270 1.00 96.31 126 LYS A O 1
ATOM 1032 N N . HIS A 1 127 ? -45.565 -0.741 65.586 1.00 95.94 127 HIS A N 1
ATOM 1033 C CA . HIS A 1 127 ? -45.774 0.305 66.589 1.00 95.94 127 HIS A CA 1
ATOM 1034 C C . HIS A 1 127 ? -47.207 0.841 66.566 1.00 95.94 127 HIS A C 1
ATOM 1036 O O . HIS A 1 127 ? -47.872 0.877 67.593 1.00 95.94 127 HIS A O 1
ATOM 1042 N N . PHE A 1 128 ? -47.715 1.169 65.375 1.00 95.62 128 PHE A N 1
ATOM 1043 C CA . PHE A 1 128 ? -49.084 1.647 65.199 1.00 95.62 128 PHE A CA 1
ATOM 1044 C C . PHE A 1 128 ? -50.125 0.626 65.683 1.00 95.62 128 PHE A C 1
ATOM 1046 O O . PHE A 1 128 ? -51.113 0.986 66.318 1.00 95.62 128 PHE A O 1
ATOM 1053 N N . LYS A 1 129 ? -49.907 -0.668 65.408 1.00 95.44 129 LYS A N 1
ATOM 1054 C CA . LYS A 1 129 ? -50.785 -1.739 65.896 1.00 95.44 129 LYS A CA 1
ATOM 1055 C C . LYS A 1 129 ? -50.763 -1.829 67.426 1.00 95.44 129 LYS A C 1
ATOM 1057 O O . LYS A 1 129 ? -51.825 -1.985 68.030 1.00 95.44 129 LYS A O 1
ATOM 1062 N N . ASP A 1 130 ? -49.581 -1.753 68.029 1.00 95.19 130 ASP A N 1
ATOM 1063 C CA . ASP A 1 130 ? -49.406 -1.842 69.480 1.00 95.19 130 ASP A CA 1
ATOM 1064 C C . ASP A 1 130 ? -50.072 -0.634 70.182 1.00 95.19 130 ASP A C 1
ATOM 1066 O O . ASP A 1 130 ? -50.844 -0.827 71.121 1.00 95.19 130 ASP A O 1
ATOM 1070 N N . GLU A 1 131 ? -49.898 0.590 69.662 1.00 94.25 131 GLU A N 1
ATOM 1071 C CA . GLU A 1 131 ? -50.592 1.800 70.143 1.00 94.25 131 GLU A CA 1
ATOM 1072 C C . GLU A 1 131 ? -52.116 1.685 70.039 1.00 94.25 131 GLU A C 1
ATOM 1074 O O . GLU A 1 131 ? -52.827 1.945 71.008 1.00 94.25 131 GLU A O 1
ATOM 1079 N N . MET A 1 132 ? -52.634 1.260 68.882 1.00 93.94 132 MET A N 1
ATOM 1080 C CA . MET A 1 132 ? -54.074 1.068 68.681 1.00 93.94 132 MET A CA 1
ATOM 1081 C C . MET A 1 132 ? -54.660 0.039 69.653 1.00 93.94 132 MET A C 1
ATOM 1083 O O . MET A 1 132 ? -55.750 0.246 70.180 1.00 93.94 132 MET A O 1
ATOM 1087 N N . THR A 1 133 ? -53.944 -1.060 69.898 1.00 93.19 133 THR A N 1
ATOM 1088 C CA . THR A 1 133 ? -54.386 -2.107 70.831 1.00 93.19 133 THR A CA 1
ATOM 1089 C C . THR A 1 133 ? -54.435 -1.561 72.258 1.00 93.19 133 THR A C 1
ATOM 1091 O O . THR A 1 133 ? -55.460 -1.693 72.921 1.00 93.19 133 THR A O 1
ATOM 1094 N N . SER A 1 134 ? -53.387 -0.850 72.686 1.00 93.25 134 SER A N 1
ATOM 1095 C CA . SER A 1 134 ? -53.333 -0.217 74.007 1.00 93.25 134 SER A CA 1
ATOM 1096 C C . SER A 1 134 ? -54.433 0.836 74.206 1.00 93.25 134 SER A C 1
ATOM 1098 O O . SER A 1 134 ? -55.055 0.889 75.267 1.00 93.25 134 SER A O 1
ATOM 1100 N N . LEU A 1 135 ? -54.734 1.644 73.181 1.00 92.38 135 LEU A N 1
ATOM 1101 C CA . LEU A 1 135 ? -55.837 2.611 73.223 1.00 92.38 135 LEU A CA 1
ATOM 1102 C C . LEU A 1 135 ? -57.200 1.929 73.393 1.00 92.38 135 LEU A C 1
ATOM 1104 O O . LEU A 1 135 ? -58.042 2.426 74.144 1.00 92.38 135 LEU A O 1
ATOM 1108 N N . ILE A 1 136 ? -57.427 0.800 72.715 1.00 91.62 136 ILE A N 1
ATOM 1109 C CA . ILE A 1 136 ? -58.670 0.026 72.834 1.00 91.62 136 ILE A CA 1
ATOM 1110 C C . ILE A 1 136 ? -58.790 -0.587 74.233 1.00 91.62 136 ILE A C 1
ATOM 1112 O O . ILE A 1 136 ? -59.835 -0.437 74.862 1.00 91.62 136 ILE A O 1
ATOM 1116 N N . GLU A 1 137 ? -57.731 -1.218 74.743 1.00 89.69 137 GLU A N 1
ATOM 1117 C CA . GLU A 1 137 ? -57.701 -1.793 76.097 1.00 89.69 137 GLU A CA 1
ATOM 1118 C C . GLU A 1 137 ? -57.969 -0.721 77.163 1.00 89.69 137 GLU A C 1
ATOM 1120 O O . GLU A 1 137 ? -58.859 -0.881 77.997 1.00 89.69 137 GLU A O 1
ATOM 1125 N N . SER A 1 138 ? -57.302 0.433 77.059 1.00 88.88 138 SER A N 1
ATOM 1126 C CA . SER A 1 138 ? -57.529 1.583 77.943 1.00 88.88 138 SER A CA 1
ATOM 1127 C C . SER A 1 138 ? -58.962 2.127 77.879 1.00 88.88 138 SER A C 1
ATOM 1129 O O . SER A 1 138 ? -59.472 2.644 78.876 1.00 88.88 138 SER A O 1
ATOM 1131 N N . SER A 1 139 ? -59.605 2.050 76.712 1.00 81.06 139 SER A N 1
ATOM 1132 C CA . SER A 1 139 ? -60.984 2.512 76.523 1.00 81.06 139 SER A CA 1
ATOM 1133 C C . SER A 1 139 ? -62.010 1.520 77.078 1.00 81.06 139 SER A C 1
ATOM 1135 O O . SER A 1 139 ? -63.081 1.943 77.501 1.00 81.06 139 SER A O 1
ATOM 1137 N N . LEU A 1 140 ? -61.683 0.224 77.103 1.00 78.50 140 LEU A N 1
ATOM 1138 C CA . LEU A 1 140 ? -62.527 -0.837 77.661 1.00 78.50 140 LEU A CA 1
ATOM 1139 C C . LEU A 1 140 ? -62.421 -0.941 79.190 1.00 78.50 140 LEU A C 1
ATOM 1141 O O . LEU A 1 140 ? -63.418 -1.252 79.824 1.00 78.50 140 LEU A O 1
ATOM 1145 N N . GLU A 1 141 ? -61.268 -0.634 79.795 1.00 71.00 141 GLU A N 1
ATOM 1146 C CA . GLU A 1 141 ? -61.113 -0.576 81.265 1.00 71.00 141 GLU A CA 1
ATOM 1147 C C . GLU A 1 141 ? -61.859 0.597 81.927 1.00 71.00 141 GLU A C 1
ATOM 1149 O O . GLU A 1 141 ? -62.032 0.617 83.145 1.00 71.00 141 GLU A O 1
ATOM 1154 N N . LYS A 1 142 ? -62.273 1.601 81.146 1.00 58.94 142 LYS A N 1
ATOM 1155 C CA . LYS A 1 142 ? -62.974 2.800 81.635 1.00 58.94 142 LYS A CA 1
ATOM 1156 C C . LYS A 1 142 ? -64.505 2.722 81.530 1.00 58.94 142 LYS A C 1
ATOM 1158 O O . LYS A 1 142 ? -65.162 3.723 81.819 1.00 58.94 142 LYS A O 1
ATOM 1163 N N . VAL A 1 143 ? -65.056 1.575 81.128 1.00 46.16 143 VAL A N 1
ATOM 1164 C CA . VAL A 1 143 ? -66.501 1.269 81.096 1.00 46.16 143 VAL A CA 1
ATOM 1165 C C . VAL A 1 143 ? -66.822 0.264 82.192 1.00 46.16 143 VAL A C 1
ATOM 1167 O O . VAL A 1 143 ? -67.833 0.486 82.893 1.00 46.16 143 VAL A O 1
#